Protein AF-A0A7C7YSF6-F1 (afdb_monomer)

Radius of gyration: 18.0 Å; Cα contacts (8 Å, |Δi|>4): 82; chains: 1; bounding box: 66×31×37 Å

Sequence (83 aa):
EEGHLFGSVTVENISEQLAGEGIDLDPKWIELEKPIKELGIYNLNVSILSEVTSVIKVWVVKADDDDEGAVDSDEAASPSETD

Nearest PDB structures (foldseek):
  4v42-assembly1_BK  TM=8.817E-01  e=1.097E-04  Thermus thermophilus
  5d8b-assembly2_BB  TM=8.386E-01  e=8.568E-05  Thermus thermophilus HB27
  6i7v-assembly1_DH  TM=8.586E-01  e=6.588E-04  Escherichia coli
  4v8a-assembly2_BI  TM=8.536E-01  e=6.588E-04  Thermus thermophilus HB8
  6i7v-assembly1_CH  TM=8.508E-01  e=7.455E-04  Escherichia coli

Mean predicted aligned error: 11.95 Å

Solvent-accessible surface area (backbone atoms only — not comparable to full-atom values): 5631 Å² total; per-residue (Å²): 137,83,85,60,54,95,56,66,53,41,57,62,62,52,30,53,53,36,40,73,75,71,43,86,51,61,54,87,31,49,56,70,95,63,70,43,49,66,77,46,80,45,80,33,46,32,47,58,63,103,85,40,76,46,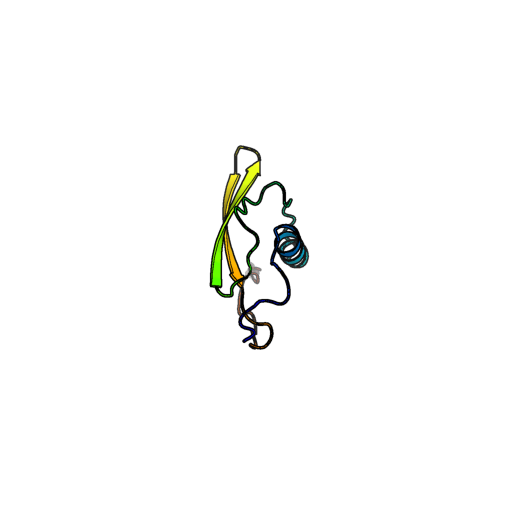76,49,77,48,74,44,75,69,97,84,64,91,74,84,83,75,87,86,91,85,90,86,73,84,80,80,80,90,133

pLDDT: mean 74.61, std 15.76, range [44.97, 90.0]

Structure (mmCIF, N/CA/C/O backbone):
data_AF-A0A7C7YSF6-F1
#
_entry.id   AF-A0A7C7YSF6-F1
#
loop_
_atom_site.group_PDB
_atom_site.id
_atom_site.type_symbol
_atom_site.label_atom_id
_atom_site.label_alt_id
_atom_site.label_comp_id
_atom_site.label_asym_id
_atom_site.label_entity_id
_atom_site.label_seq_id
_atom_site.pdbx_PDB_ins_code
_atom_site.Cartn_x
_atom_site.Cartn_y
_atom_site.Cartn_z
_atom_site.occupancy
_atom_site.B_iso_or_equiv
_atom_site.auth_seq_id
_atom_site.auth_comp_id
_atom_site.auth_asym_id
_atom_site.auth_atom_id
_atom_site.pdbx_PDB_model_num
ATOM 1 N N . GLU A 1 1 ? 25.297 1.073 -14.258 1.00 44.97 1 GLU A N 1
ATOM 2 C CA . GLU A 1 1 ? 24.464 1.660 -13.184 1.00 44.97 1 GLU A CA 1
ATOM 3 C C . GLU A 1 1 ? 23.062 1.855 -13.759 1.00 44.97 1 GLU A C 1
ATOM 5 O O . GLU A 1 1 ? 22.938 1.664 -14.956 1.00 44.97 1 GLU A O 1
ATOM 10 N N . GLU A 1 2 ? 22.033 2.153 -12.964 1.00 46.31 2 GLU A N 1
ATOM 11 C CA . GLU A 1 2 ? 20.620 2.312 -13.406 1.00 46.31 2 GLU A CA 1
ATOM 12 C C . GLU A 1 2 ? 19.760 1.033 -13.378 1.00 46.31 2 GLU A C 1
ATOM 14 O O . GLU A 1 2 ? 19.008 0.715 -14.290 1.00 46.31 2 GLU A O 1
ATOM 19 N N . GLY A 1 3 ? 19.819 0.319 -12.251 1.00 47.16 3 GLY A N 1
ATOM 20 C CA . GLY A 1 3 ? 18.727 -0.548 -11.781 1.00 47.16 3 GLY A CA 1
ATOM 21 C C . GLY A 1 3 ? 17.748 0.192 -10.858 1.00 47.16 3 GLY A C 1
ATOM 22 O O . GLY A 1 3 ? 17.094 -0.433 -10.032 1.00 47.16 3 GLY A O 1
ATOM 23 N N . HIS A 1 4 ? 17.706 1.526 -10.928 1.00 48.25 4 HIS A N 1
ATOM 24 C CA . HIS A 1 4 ? 16.824 2.349 -10.109 1.00 48.25 4 HIS A CA 1
ATOM 25 C C . HIS A 1 4 ? 15.572 2.676 -10.915 1.00 48.25 4 HIS A C 1
ATOM 27 O O . HIS A 1 4 ? 15.668 3.255 -11.997 1.00 48.25 4 HIS A O 1
ATOM 33 N N . LEU A 1 5 ? 14.400 2.323 -10.387 1.00 54.03 5 LEU A N 1
ATOM 34 C CA . LEU A 1 5 ? 13.140 2.866 -10.878 1.00 54.03 5 LEU A CA 1
ATOM 35 C C . LEU A 1 5 ? 13.264 4.403 -10.829 1.00 54.03 5 LEU A C 1
ATOM 37 O O . LEU A 1 5 ? 13.559 4.965 -9.774 1.00 54.03 5 LEU A O 1
ATOM 41 N N . PHE A 1 6 ? 13.081 5.095 -11.958 1.00 57.03 6 PHE A N 1
ATOM 42 C CA . PHE A 1 6 ? 13.164 6.566 -12.024 1.00 57.03 6 PHE A CA 1
ATOM 43 C C . PHE A 1 6 ? 11.999 7.276 -11.297 1.00 57.03 6 PHE A C 1
ATOM 45 O O . PHE A 1 6 ? 11.923 8.502 -11.288 1.00 57.03 6 PHE A O 1
ATOM 52 N N . GLY A 1 7 ? 11.125 6.516 -10.636 1.00 65.44 7 GLY A N 1
ATOM 53 C CA . GLY A 1 7 ? 10.096 6.993 -9.723 1.00 65.44 7 GLY A CA 1
ATOM 54 C C . GLY A 1 7 ? 9.968 6.039 -8.539 1.00 65.44 7 GLY A C 1
ATOM 55 O O . GLY A 1 7 ? 10.321 4.871 -8.627 1.00 65.44 7 GLY A O 1
ATOM 56 N N . SER A 1 8 ? 9.496 6.524 -7.400 1.00 75.88 8 SER A N 1
ATOM 57 C CA . SER A 1 8 ? 9.055 5.652 -6.310 1.00 75.88 8 SER A CA 1
ATOM 58 C C . SER A 1 8 ? 7.583 5.325 -6.508 1.00 75.88 8 SER A C 1
ATOM 60 O O . SER A 1 8 ? 6.792 6.255 -6.649 1.00 75.88 8 SER A O 1
ATOM 62 N N . VAL A 1 9 ? 7.202 4.051 -6.450 1.00 83.75 9 VAL A N 1
ATOM 63 C CA . VAL A 1 9 ? 5.783 3.689 -6.378 1.00 83.75 9 VAL A CA 1
ATOM 64 C C . VAL A 1 9 ? 5.314 3.969 -4.952 1.00 83.75 9 VAL A C 1
ATOM 66 O O . VAL A 1 9 ? 5.796 3.377 -3.978 1.00 83.75 9 VAL A O 1
ATOM 69 N N . THR A 1 10 ? 4.428 4.951 -4.835 1.00 87.69 10 THR A N 1
ATOM 70 C CA . THR A 1 10 ? 3.787 5.369 -3.589 1.00 87.69 10 THR A CA 1
ATOM 71 C C . THR A 1 10 ? 2.357 4.851 -3.533 1.00 87.69 10 THR A C 1
ATOM 73 O O . THR A 1 10 ? 1.813 4.341 -4.512 1.00 87.69 10 THR A O 1
ATOM 76 N N . VAL A 1 11 ? 1.738 5.006 -2.365 1.00 89.00 11 VAL A N 1
ATOM 77 C CA . VAL A 1 11 ? 0.340 4.635 -2.134 1.00 89.00 11 VAL A CA 1
ATOM 78 C C . VAL A 1 11 ? -0.608 5.348 -3.100 1.00 89.00 11 VAL A C 1
ATOM 80 O O . VAL A 1 11 ? -1.535 4.723 -3.601 1.00 89.00 11 VAL A O 1
ATOM 83 N N . GLU A 1 12 ? -0.336 6.622 -3.405 1.00 87.38 12 GLU A N 1
ATOM 84 C CA . GLU A 1 12 ? -1.108 7.410 -4.376 1.00 87.38 12 GLU A CA 1
ATOM 85 C C . GLU A 1 12 ? -1.114 6.735 -5.750 1.00 87.38 12 GLU A C 1
ATOM 87 O O . GLU A 1 12 ? -2.182 6.446 -6.280 1.00 87.38 12 GLU A O 1
ATOM 92 N N . ASN A 1 13 ? 0.059 6.348 -6.260 1.00 86.38 13 ASN A N 1
ATOM 93 C CA . ASN A 1 13 ? 0.175 5.696 -7.564 1.00 86.38 13 ASN A CA 1
ATOM 94 C C . ASN A 1 13 ? -0.571 4.348 -7.621 1.00 86.38 13 ASN A C 1
ATOM 96 O O . ASN A 1 13 ? -1.067 3.959 -8.676 1.00 86.38 13 ASN A O 1
ATOM 100 N N . ILE A 1 14 ? -0.625 3.619 -6.503 1.00 86.75 14 ILE A N 1
ATOM 101 C CA . ILE A 1 14 ? -1.368 2.356 -6.393 1.00 86.75 14 ILE A CA 1
ATOM 102 C C . ILE A 1 14 ? -2.875 2.638 -6.389 1.00 86.75 14 ILE A C 1
ATOM 104 O O . ILE A 1 14 ? -3.614 1.998 -7.131 1.00 86.75 14 ILE A O 1
ATOM 108 N N . SER A 1 15 ? -3.326 3.621 -5.600 1.00 87.94 15 SER A N 1
ATOM 109 C CA . SER A 1 15 ? -4.739 4.014 -5.554 1.00 87.94 15 SER A CA 1
ATOM 110 C C . SER A 1 15 ? -5.246 4.548 -6.893 1.00 87.94 15 SER A C 1
ATOM 112 O O . SER A 1 15 ? -6.353 4.213 -7.290 1.00 87.94 15 SER A O 1
ATOM 114 N N . GLU A 1 16 ? -4.432 5.315 -7.625 1.00 87.56 16 GLU A N 1
ATOM 115 C CA . GLU A 1 16 ? -4.797 5.842 -8.944 1.00 87.56 16 GLU A CA 1
ATOM 116 C C . GLU A 1 16 ? -4.938 4.729 -9.991 1.00 87.56 16 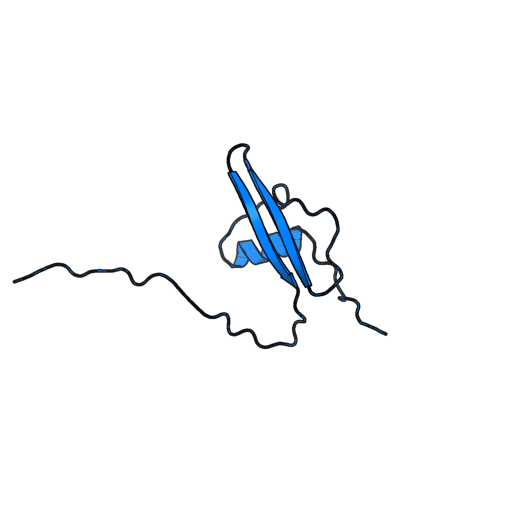GLU A C 1
ATOM 118 O O . GLU A 1 16 ? -5.877 4.763 -10.785 1.00 87.56 16 GLU A O 1
ATOM 123 N N . GLN A 1 17 ? -4.052 3.721 -9.981 1.00 85.44 17 GLN A N 1
ATOM 124 C CA . GLN A 1 17 ? -4.198 2.546 -10.852 1.00 85.44 17 GLN A CA 1
ATOM 125 C C . GLN A 1 17 ? -5.481 1.776 -10.547 1.00 85.44 17 GLN A C 1
ATOM 127 O O . GLN A 1 17 ? -6.260 1.511 -11.458 1.00 85.44 17 GLN A O 1
ATOM 132 N N . LEU A 1 18 ? -5.726 1.481 -9.268 1.00 85.56 18 LEU A N 1
ATOM 133 C CA . LEU A 1 18 ? -6.926 0.772 -8.822 1.00 85.56 18 LEU A CA 1
ATOM 134 C C . LEU A 1 18 ? -8.201 1.546 -9.181 1.00 85.56 18 LEU A C 1
ATOM 136 O O . LEU A 1 18 ? -9.160 0.956 -9.677 1.00 85.56 18 LEU A O 1
ATOM 140 N N . ALA A 1 19 ? -8.193 2.872 -9.020 1.00 87.19 19 ALA A N 1
ATOM 141 C CA . ALA A 1 19 ? -9.301 3.730 -9.424 1.00 87.19 19 ALA A CA 1
ATOM 142 C C . ALA A 1 19 ? -9.550 3.673 -10.942 1.00 87.19 19 ALA A C 1
ATOM 144 O O . ALA A 1 19 ? -10.703 3.697 -11.375 1.00 87.19 19 ALA A O 1
ATOM 145 N N . GLY A 1 20 ? -8.491 3.539 -11.749 1.00 83.56 20 GLY A N 1
ATOM 146 C CA . GLY A 1 20 ? -8.582 3.306 -13.193 1.00 83.56 20 GLY A CA 1
ATOM 147 C C . GLY A 1 20 ? -9.266 1.985 -13.563 1.00 83.56 20 GLY A C 1
ATOM 148 O O . GLY A 1 20 ? -9.967 1.926 -14.571 1.00 83.56 20 GLY A O 1
ATOM 149 N N . GLU A 1 21 ? -9.132 0.958 -12.725 1.00 83.12 21 GLU A N 1
ATOM 150 C CA . GLU A 1 21 ? -9.825 -0.333 -12.858 1.00 83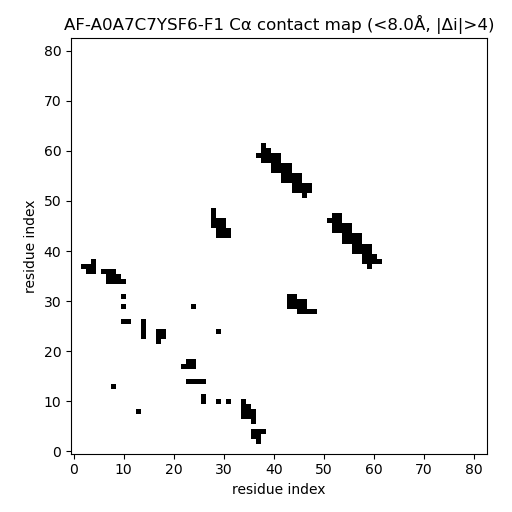.12 21 GLU A CA 1
ATOM 151 C C . GLU A 1 21 ? -11.247 -0.325 -12.257 1.00 83.12 21 GLU A C 1
ATOM 153 O O . GLU A 1 21 ? -11.957 -1.328 -12.302 1.00 83.12 21 GLU A O 1
ATOM 158 N N . GLY A 1 22 ? -11.695 0.811 -11.709 1.00 84.88 22 GLY A N 1
ATOM 159 C CA . GLY A 1 22 ? -13.008 0.962 -11.073 1.00 84.88 22 GLY A CA 1
ATOM 160 C C . GLY A 1 22 ? -13.042 0.582 -9.588 1.00 84.88 22 GLY A C 1
ATOM 161 O O . GLY A 1 22 ? -14.123 0.473 -9.009 1.00 84.88 22 GLY A O 1
ATOM 162 N N . ILE A 1 23 ? -11.879 0.396 -8.960 1.00 82.94 23 ILE A N 1
ATOM 163 C CA . ILE A 1 23 ? -11.729 0.075 -7.539 1.00 82.94 23 ILE A CA 1
ATOM 164 C C . ILE A 1 23 ? -11.311 1.345 -6.782 1.00 82.94 23 ILE A C 1
ATOM 166 O O . ILE A 1 23 ? -10.141 1.720 -6.762 1.00 82.94 23 ILE A O 1
ATOM 170 N N . ASP A 1 24 ? -12.268 2.006 -6.127 1.00 83.69 24 ASP A N 1
ATOM 171 C CA . ASP A 1 24 ? -12.002 3.205 -5.320 1.00 83.69 24 ASP A CA 1
ATOM 172 C C . ASP A 1 24 ? -11.437 2.810 -3.943 1.00 83.69 24 ASP A C 1
ATOM 174 O O . ASP A 1 24 ? -12.154 2.326 -3.062 1.00 83.69 24 ASP A O 1
ATOM 178 N N . LEU A 1 25 ? -10.120 2.954 -3.776 1.00 85.00 25 LEU A N 1
ATOM 179 C CA . LEU A 1 25 ? -9.411 2.656 -2.531 1.00 85.00 25 LEU A CA 1
ATOM 180 C C . LEU A 1 25 ? -8.688 3.895 -2.006 1.00 85.00 25 LEU A C 1
ATOM 182 O O . LEU A 1 25 ? -7.766 4.411 -2.637 1.00 85.00 25 LEU A O 1
ATOM 186 N N . ASP A 1 26 ? -9.065 4.334 -0.802 1.00 86.69 26 ASP A N 1
ATOM 187 C CA . ASP A 1 26 ? -8.414 5.456 -0.129 1.00 86.69 26 ASP A CA 1
ATOM 188 C C . ASP A 1 26 ? -6.959 5.082 0.226 1.00 86.69 26 ASP A C 1
ATOM 190 O O . ASP A 1 26 ? -6.724 4.059 0.882 1.00 86.69 26 ASP A O 1
ATOM 194 N N . PRO A 1 27 ? -5.963 5.937 -0.067 1.00 86.00 27 PRO A N 1
ATOM 195 C CA . PRO A 1 27 ? -4.569 5.683 0.303 1.00 86.00 27 PRO A CA 1
ATOM 196 C C . PRO A 1 27 ? -4.356 5.605 1.824 1.00 86.00 27 PRO A C 1
ATOM 198 O O . PRO A 1 27 ? -3.318 5.147 2.285 1.00 86.00 27 PRO A O 1
ATOM 201 N N . LYS A 1 28 ? -5.341 6.027 2.629 1.00 86.88 28 LYS A N 1
ATOM 202 C CA . LYS A 1 28 ? -5.331 5.877 4.093 1.00 86.88 28 LYS A CA 1
ATOM 203 C C . LYS A 1 28 ? -5.570 4.443 4.556 1.00 86.88 28 LYS A C 1
ATOM 205 O O . LYS A 1 28 ? -5.252 4.124 5.698 1.00 86.88 28 LYS A O 1
ATOM 210 N N . TRP A 1 29 ? -6.195 3.619 3.720 1.00 88.12 29 TRP A N 1
ATOM 211 C CA . TRP A 1 29 ? -6.509 2.230 4.044 1.00 88.12 29 TRP A CA 1
ATOM 212 C C . TRP A 1 29 ? -5.376 1.282 3.675 1.00 88.12 29 TRP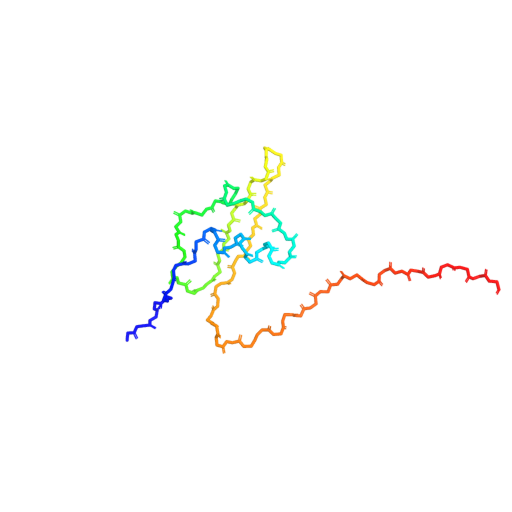 A C 1
ATOM 214 O O . TRP A 1 29 ? -5.322 0.180 4.210 1.00 88.12 29 TRP A O 1
ATOM 224 N N . ILE A 1 30 ? -4.478 1.701 2.782 1.00 88.50 30 ILE A N 1
ATOM 225 C CA . ILE A 1 30 ? -3.351 0.900 2.316 1.00 88.50 30 ILE A CA 1
ATOM 226 C C . ILE A 1 30 ? -2.170 1.097 3.274 1.00 88.50 30 ILE A C 1
ATOM 228 O O . ILE A 1 30 ? -1.616 2.189 3.401 1.00 88.50 30 ILE A O 1
ATOM 232 N N . GLU A 1 31 ? -1.748 0.018 3.922 1.00 88.19 31 GLU A N 1
ATOM 233 C CA . GLU A 1 31 ? -0.534 -0.011 4.730 1.00 88.19 31 GLU A CA 1
ATOM 234 C C . GLU A 1 31 ? 0.684 -0.251 3.836 1.00 88.19 31 GLU A C 1
ATOM 236 O O . GLU A 1 31 ? 0.958 -1.367 3.390 1.00 88.19 31 GLU A O 1
ATOM 241 N N . LEU A 1 32 ? 1.435 0.823 3.592 1.00 87.19 32 LEU A N 1
ATOM 242 C CA . LEU A 1 32 ? 2.719 0.787 2.901 1.00 87.19 32 LEU A CA 1
ATOM 243 C C . LEU A 1 32 ? 3.824 1.274 3.843 1.00 87.19 32 LEU A C 1
ATOM 245 O O . LEU A 1 32 ? 3.941 2.467 4.114 1.00 87.19 32 LEU A O 1
ATOM 249 N N . GLU A 1 33 ? 4.668 0.358 4.320 1.00 82.88 33 GLU A N 1
ATOM 250 C CA . GLU A 1 33 ? 5.759 0.707 5.243 1.00 82.88 33 GLU A CA 1
ATOM 251 C C . GLU A 1 33 ? 6.833 1.580 4.585 1.00 82.88 33 GLU A C 1
ATOM 253 O O . GLU A 1 33 ? 7.437 2.443 5.229 1.00 82.88 33 GLU A O 1
ATOM 258 N N . LYS A 1 34 ? 7.123 1.328 3.303 1.00 83.56 34 LYS A N 1
ATOM 259 C CA . LYS A 1 34 ? 8.168 2.026 2.550 1.00 83.56 34 LYS A CA 1
ATOM 260 C C . LYS A 1 34 ? 7.759 2.196 1.089 1.00 83.56 34 LYS A C 1
ATOM 262 O O . LYS A 1 34 ? 7.215 1.258 0.512 1.00 83.56 34 LYS A O 1
ATOM 267 N N . PRO A 1 35 ? 8.074 3.347 0.466 1.00 83.75 35 PRO A N 1
ATOM 268 C CA . PRO A 1 35 ? 7.887 3.521 -0.968 1.00 83.75 35 PRO A CA 1
ATOM 269 C C . PRO A 1 35 ? 8.694 2.473 -1.736 1.00 83.75 35 PRO A C 1
ATOM 271 O O . PRO A 1 35 ? 9.871 2.243 -1.431 1.00 83.75 35 PRO A O 1
ATOM 274 N N . ILE A 1 36 ? 8.070 1.863 -2.739 1.00 85.19 36 ILE A N 1
ATOM 275 C CA . ILE A 1 36 ? 8.683 0.803 -3.535 1.00 85.19 36 ILE A CA 1
ATOM 276 C C . ILE A 1 36 ? 9.606 1.446 -4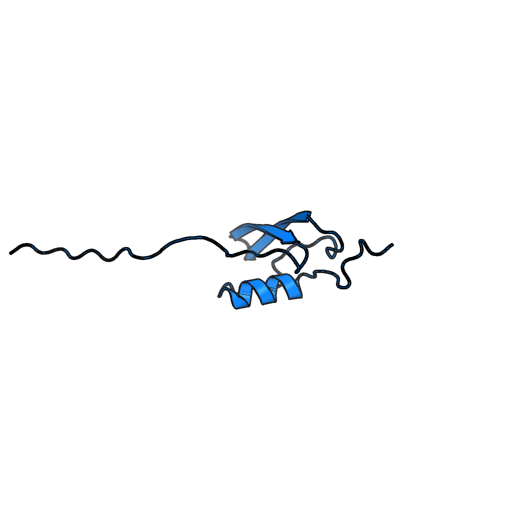.572 1.00 85.19 36 ILE A C 1
ATOM 278 O O . ILE A 1 36 ? 9.210 2.346 -5.313 1.00 85.19 36 ILE A O 1
ATOM 282 N N . LYS A 1 37 ? 10.865 1.005 -4.598 1.00 82.44 37 LYS A N 1
ATOM 283 C CA . LYS A 1 37 ? 11.914 1.527 -5.495 1.00 82.44 37 LYS A CA 1
ATOM 284 C C . LYS A 1 37 ? 12.584 0.437 -6.329 1.00 82.44 37 LYS A C 1
ATOM 286 O O . LYS A 1 37 ? 13.473 0.734 -7.123 1.00 82.44 37 LYS A O 1
ATOM 291 N N . GLU A 1 38 ? 12.183 -0.808 -6.112 1.00 81.50 38 GLU A N 1
ATOM 292 C CA . GLU A 1 38 ? 12.750 -1.996 -6.732 1.00 81.50 38 GLU A CA 1
ATOM 293 C C . GLU A 1 38 ? 11.636 -2.753 -7.458 1.00 81.50 38 GLU A C 1
ATOM 295 O O . GLU A 1 38 ? 10.462 -2.662 -7.095 1.00 81.50 38 GLU A O 1
ATOM 300 N N . LEU A 1 39 ? 12.014 -3.471 -8.513 1.00 84.69 39 LEU A N 1
ATOM 301 C CA . LEU A 1 39 ? 11.110 -4.354 -9.241 1.00 84.69 39 LEU A CA 1
ATOM 302 C C . LEU A 1 39 ? 10.887 -5.621 -8.413 1.00 84.69 39 LEU A C 1
ATOM 304 O O . LEU A 1 39 ? 11.840 -6.182 -7.867 1.00 84.69 39 LEU A O 1
ATOM 308 N N . GLY A 1 40 ? 9.645 -6.083 -8.324 1.00 85.75 40 GLY A N 1
ATOM 309 C CA . GLY A 1 40 ? 9.312 -7.238 -7.501 1.00 85.75 40 GLY A CA 1
ATOM 310 C C . GLY A 1 40 ? 7.836 -7.348 -7.155 1.00 85.75 40 GLY A C 1
ATOM 311 O O . GLY A 1 40 ? 6.993 -6.614 -7.667 1.00 85.75 40 GLY A O 1
ATOM 312 N N . ILE A 1 41 ? 7.538 -8.296 -6.271 1.00 88.56 41 ILE A N 1
ATOM 313 C CA . ILE A 1 41 ? 6.184 -8.586 -5.802 1.00 88.56 41 ILE A CA 1
ATOM 314 C C . ILE A 1 41 ? 6.064 -8.107 -4.358 1.00 88.56 41 ILE A C 1
ATOM 316 O O . ILE A 1 41 ? 6.832 -8.536 -3.494 1.00 88.56 41 ILE A O 1
ATOM 320 N N . TYR A 1 42 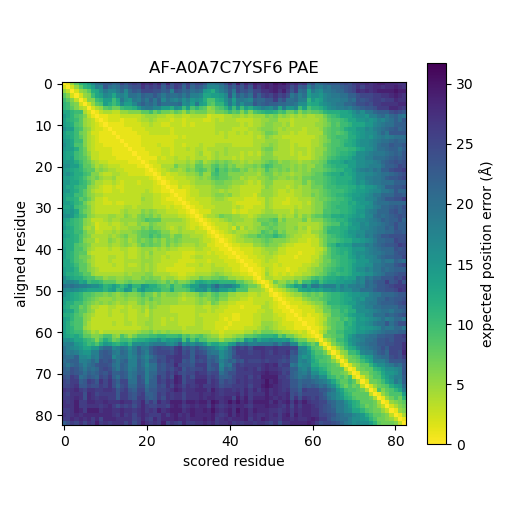? 5.074 -7.261 -4.095 1.00 88.50 42 TYR A N 1
ATOM 321 C CA . TYR A 1 42 ? 4.815 -6.666 -2.790 1.00 88.50 42 TYR A CA 1
ATOM 322 C C . TYR A 1 42 ? 3.408 -7.031 -2.329 1.00 88.50 42 TYR A C 1
ATOM 324 O O . TYR A 1 42 ? 2.443 -6.858 -3.0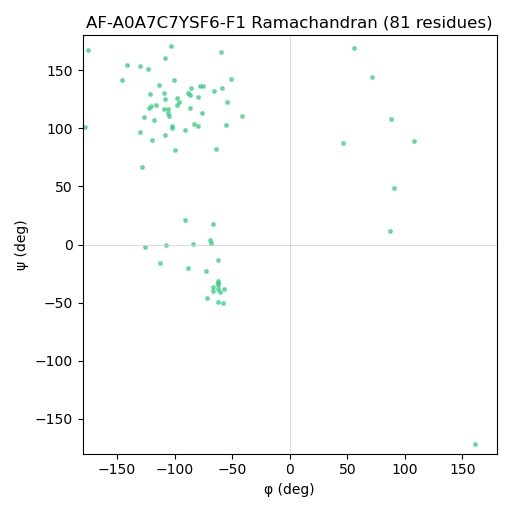64 1.00 88.50 42 TYR A O 1
ATOM 332 N N . ASN A 1 43 ? 3.283 -7.537 -1.104 1.00 89.94 43 ASN A N 1
ATOM 333 C CA . ASN A 1 43 ? 1.981 -7.776 -0.488 1.00 89.94 43 ASN A CA 1
ATOM 334 C C . ASN A 1 43 ? 1.676 -6.594 0.431 1.00 89.94 43 ASN A C 1
ATOM 336 O O . ASN A 1 43 ? 2.451 -6.332 1.350 1.00 89.94 43 ASN A O 1
ATOM 340 N N . LEU A 1 44 ? 0.578 -5.892 0.169 1.00 88.69 44 LEU A N 1
ATOM 341 C CA . LEU A 1 44 ? 0.129 -4.752 0.959 1.00 88.69 44 LEU A CA 1
ATOM 342 C C . LEU A 1 44 ? -1.178 -5.100 1.657 1.00 88.69 44 LEU A C 1
ATOM 344 O O . LEU A 1 44 ? -2.081 -5.688 1.060 1.00 88.69 44 LEU A O 1
ATOM 348 N N . ASN A 1 45 ? -1.280 -4.720 2.922 1.00 90.00 45 ASN A N 1
ATOM 349 C CA . ASN A 1 45 ? -2.508 -4.860 3.686 1.00 90.00 45 ASN A CA 1
ATOM 350 C C . ASN A 1 45 ? -3.397 -3.641 3.437 1.00 90.00 45 ASN A C 1
ATOM 352 O O . ASN A 1 45 ? -2.931 -2.505 3.454 1.00 90.00 45 ASN A O 1
ATOM 356 N N . VAL A 1 46 ? -4.679 -3.888 3.197 1.00 89.31 46 VAL A N 1
ATOM 357 C CA . VAL A 1 46 ? -5.700 -2.866 2.993 1.00 89.31 46 VAL A CA 1
ATOM 358 C C . VAL A 1 46 ? -6.792 -3.069 4.030 1.00 89.31 46 VAL A C 1
ATOM 360 O O . VAL A 1 46 ? -7.446 -4.111 4.064 1.00 89.31 46 VAL A O 1
ATOM 363 N N . SER A 1 47 ? -6.980 -2.073 4.883 1.00 87.56 47 SER A N 1
ATOM 364 C CA . SER A 1 47 ? -7.956 -2.095 5.971 1.00 87.56 47 SER A CA 1
ATOM 365 C C . SER A 1 47 ? -9.106 -1.146 5.644 1.00 87.56 47 SER A C 1
ATOM 367 O O . SER A 1 47 ? -9.034 0.056 5.900 1.00 87.56 47 SER A O 1
ATOM 369 N N . ILE A 1 48 ? -10.166 -1.692 5.050 1.00 84.25 48 ILE A N 1
ATOM 370 C CA . ILE A 1 48 ? -11.365 -0.964 4.630 1.00 84.25 48 ILE A CA 1
ATOM 371 C C . ILE A 1 48 ? -12.360 -0.984 5.786 1.00 84.25 48 ILE A C 1
ATOM 373 O O . ILE A 1 48 ? -13.087 -1.957 5.981 1.00 84.25 48 ILE A O 1
ATOM 377 N N . LEU A 1 49 ? -12.405 0.109 6.552 1.00 77.44 49 LEU A N 1
ATOM 378 C CA . LEU A 1 49 ? -13.217 0.208 7.774 1.00 77.44 49 LEU A CA 1
ATOM 379 C C . LEU A 1 49 ? -12.882 -0.925 8.777 1.00 77.44 49 LEU A C 1
ATOM 381 O O . LEU A 1 49 ? -12.140 -1.861 8.498 1.00 77.44 49 LEU A O 1
ATOM 385 N N . SER A 1 50 ? -13.370 -0.845 10.013 1.00 76.19 50 SER A N 1
ATOM 386 C CA . SER A 1 50 ? -12.944 -1.787 11.067 1.00 76.19 50 SER A CA 1
ATOM 387 C C . SER A 1 50 ? -13.412 -3.240 10.883 1.00 76.19 50 SER A C 1
ATOM 389 O O . SER A 1 50 ? -13.108 -4.074 11.731 1.00 76.19 50 SER A O 1
ATOM 391 N N . GLU A 1 51 ? -14.129 -3.560 9.805 1.00 77.75 51 GLU A N 1
ATOM 392 C CA . GLU A 1 51 ? -14.696 -4.892 9.566 1.00 77.75 51 GLU A CA 1
ATOM 393 C C . GLU A 1 51 ? -14.076 -5.636 8.377 1.00 77.75 51 GLU A C 1
ATOM 395 O O . GLU A 1 51 ? -14.235 -6.853 8.295 1.00 77.75 51 GLU A O 1
ATOM 400 N N . VAL A 1 52 ? -13.346 -4.962 7.477 1.00 84.31 52 VAL A N 1
ATOM 401 C CA . VAL A 1 52 ? -12.815 -5.600 6.263 1.00 84.31 52 VAL A CA 1
ATOM 402 C C . VAL A 1 52 ? -11.314 -5.368 6.149 1.00 84.31 52 VAL A C 1
ATOM 404 O O . VAL A 1 52 ? -10.847 -4.271 5.858 1.00 84.31 52 VAL A O 1
ATOM 407 N N . THR A 1 53 ? -10.541 -6.434 6.335 1.00 86.31 53 THR A N 1
ATOM 408 C CA . THR A 1 53 ? -9.111 -6.463 6.015 1.00 86.31 53 THR A CA 1
ATOM 409 C C . THR A 1 53 ? -8.880 -7.344 4.795 1.00 86.31 53 THR A C 1
ATOM 411 O O . THR A 1 53 ? -9.387 -8.459 4.697 1.00 86.31 53 THR A O 1
ATOM 414 N N . SER A 1 54 ? -8.140 -6.819 3.828 1.00 88.62 54 SER A N 1
ATOM 415 C CA . SER A 1 54 ? -7.780 -7.490 2.582 1.00 88.62 54 SER A CA 1
ATOM 416 C C . SER A 1 54 ? -6.281 -7.371 2.348 1.00 88.62 54 SER A C 1
ATOM 418 O O . SER A 1 54 ? -5.637 -6.447 2.834 1.00 88.62 54 SER A O 1
ATOM 420 N N . VAL A 1 55 ? -5.707 -8.319 1.615 1.00 89.38 55 VAL A N 1
ATOM 421 C CA . VAL A 1 55 ? -4.299 -8.268 1.211 1.00 89.38 55 VAL A CA 1
ATOM 422 C C . VAL A 1 55 ? -4.266 -8.176 -0.303 1.00 89.38 55 VAL A C 1
ATOM 424 O O . VAL A 1 55 ? -4.769 -9.070 -0.980 1.00 89.38 55 VAL A O 1
ATOM 427 N N . ILE A 1 56 ? -3.678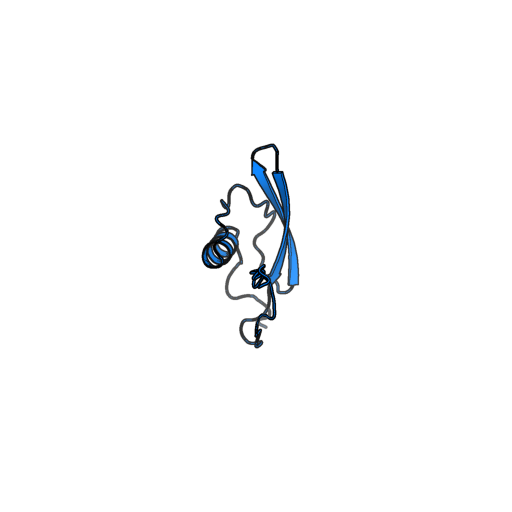 -7.104 -0.825 1.00 87.75 56 ILE A N 1
ATOM 428 C CA . ILE A 1 56 ? -3.470 -6.917 -2.260 1.00 87.75 56 ILE A CA 1
ATOM 429 C C . ILE A 1 56 ? -2.028 -7.269 -2.613 1.00 87.75 56 ILE A C 1
ATOM 431 O O . ILE A 1 56 ? -1.095 -6.985 -1.859 1.00 87.75 56 ILE A O 1
ATOM 435 N N . LYS A 1 57 ? -1.837 -7.904 -3.768 1.00 88.12 57 LYS A N 1
ATOM 436 C CA . LYS A 1 57 ? -0.513 -8.235 -4.291 1.00 88.12 57 LYS A CA 1
ATOM 437 C C . LYS A 1 57 ? -0.196 -7.297 -5.449 1.00 88.12 57 LYS A C 1
ATOM 439 O O . LYS A 1 57 ? -0.825 -7.383 -6.496 1.00 88.12 57 LYS A O 1
ATOM 444 N N . VAL A 1 58 ? 0.788 -6.432 -5.254 1.00 86.19 58 VAL A N 1
ATOM 445 C CA . VAL A 1 58 ? 1.253 -5.458 -6.242 1.00 86.19 58 VAL A CA 1
ATOM 446 C C . VAL A 1 58 ? 2.488 -6.009 -6.941 1.00 86.19 58 VAL A C 1
ATOM 448 O O . VAL A 1 58 ? 3.464 -6.395 -6.292 1.00 86.19 58 VAL A O 1
ATOM 451 N N . TRP A 1 59 ? 2.445 -6.041 -8.268 1.00 86.69 59 TRP A N 1
ATOM 452 C CA . TRP A 1 59 ? 3.544 -6.489 -9.114 1.00 86.69 59 TRP A CA 1
ATOM 453 C C . TRP A 1 59 ? 4.176 -5.269 -9.763 1.00 86.69 59 TRP A C 1
ATOM 455 O O . TRP A 1 59 ? 3.529 -4.552 -10.520 1.00 86.69 59 TRP A O 1
ATOM 465 N N . VAL A 1 60 ? 5.440 -5.013 -9.447 1.00 84.44 60 VAL A N 1
ATOM 466 C CA . VAL A 1 60 ? 6.188 -3.900 -10.027 1.00 84.44 60 VAL A CA 1
ATOM 467 C C . VAL A 1 60 ? 7.106 -4.459 -11.100 1.00 84.44 60 VAL A C 1
ATOM 469 O O . VAL A 1 60 ? 8.152 -5.040 -10.799 1.00 84.44 60 VAL A O 1
ATOM 472 N N . VAL A 1 61 ? 6.683 -4.293 -12.352 1.00 84.31 61 VAL A N 1
ATOM 473 C CA . VAL A 1 61 ? 7.410 -4.709 -13.556 1.00 84.31 61 VAL A CA 1
ATOM 474 C C . VAL A 1 61 ? 7.964 -3.495 -14.299 1.00 84.31 61 VAL A C 1
ATOM 476 O O . VAL A 1 61 ? 7.555 -2.354 -14.077 1.00 84.31 61 VAL A O 1
ATOM 479 N N . LYS A 1 62 ? 8.957 -3.725 -15.158 1.00 79.00 62 LYS A N 1
ATOM 480 C CA . LYS A 1 62 ? 9.520 -2.677 -16.011 1.00 79.00 62 LYS A CA 1
ATOM 481 C C . LYS A 1 62 ? 8.560 -2.447 -17.180 1.00 79.00 62 LYS A C 1
ATOM 483 O O . LYS A 1 62 ? 8.097 -3.412 -17.769 1.00 79.00 62 LYS A O 1
ATOM 488 N N . ALA A 1 63 ? 8.296 -1.188 -17.523 1.00 69.38 63 ALA A N 1
ATOM 489 C CA . ALA A 1 63 ? 7.336 -0.782 -18.560 1.00 69.38 63 ALA A CA 1
ATOM 490 C C . ALA A 1 63 ? 7.723 -1.171 -20.011 1.00 69.38 63 ALA A C 1
ATOM 492 O O . ALA A 1 63 ? 7.210 -0.582 -20.955 1.00 69.38 63 ALA A O 1
ATOM 493 N N . ASP A 1 64 ? 8.648 -2.118 -20.183 1.00 63.50 64 ASP A N 1
ATOM 494 C CA . ASP A 1 64 ? 9.143 -2.607 -21.473 1.00 63.50 64 ASP A CA 1
ATOM 495 C C . ASP A 1 64 ? 8.624 -4.024 -21.810 1.00 63.50 64 ASP A C 1
ATOM 497 O O . ASP A 1 64 ? 8.979 -4.539 -22.865 1.00 63.50 64 ASP A O 1
ATOM 501 N N . ASP A 1 65 ? 7.819 -4.660 -20.947 1.00 49.34 65 ASP A N 1
ATOM 502 C CA . ASP A 1 65 ? 7.296 -6.018 -21.174 1.00 49.34 65 ASP A CA 1
ATOM 503 C C . ASP A 1 65 ? 5.787 -5.969 -21.475 1.00 49.34 65 ASP A C 1
ATOM 505 O O . ASP A 1 65 ? 4.995 -5.506 -20.651 1.00 49.34 65 ASP A O 1
ATOM 509 N N . ASP A 1 66 ? 5.425 -6.398 -22.687 1.00 54.31 66 ASP A N 1
ATOM 510 C CA . ASP A 1 66 ? 4.079 -6.738 -23.149 1.00 54.31 66 ASP A CA 1
ATOM 511 C C . ASP A 1 66 ? 3.284 -7.522 -22.083 1.00 54.31 66 ASP A C 1
ATOM 513 O O . ASP A 1 66 ? 3.559 -8.697 -21.853 1.00 54.31 66 ASP A O 1
ATOM 517 N N . ASP A 1 67 ? 2.254 -6.919 -21.478 1.00 53.66 67 ASP A N 1
ATOM 518 C CA . ASP A 1 67 ? 1.236 -7.669 -20.730 1.00 53.66 67 ASP A CA 1
ATOM 519 C C . ASP A 1 67 ? -0.139 -7.431 -21.363 1.00 53.66 67 ASP A C 1
ATOM 521 O O . ASP A 1 67 ? -0.874 -6.486 -21.062 1.00 53.66 67 ASP A O 1
ATOM 525 N N . GLU A 1 68 ? -0.456 -8.311 -22.312 1.00 50.91 68 GLU A N 1
ATOM 526 C CA . GLU A 1 68 ? -1.820 -8.659 -22.689 1.00 50.91 68 GLU A CA 1
ATOM 527 C C . GLU A 1 68 ? -2.486 -9.328 -21.473 1.00 50.91 68 GLU A C 1
ATOM 529 O O . GLU A 1 68 ? -2.510 -10.553 -21.352 1.00 50.91 68 GLU A O 1
ATOM 534 N N . GLY A 1 69 ? -2.985 -8.507 -20.544 1.00 52.38 69 GLY A N 1
ATOM 535 C CA . GLY A 1 69 ? -3.698 -8.942 -19.345 1.00 52.38 69 GLY A CA 1
ATOM 536 C C . GLY A 1 69 ? -4.887 -9.836 -19.699 1.00 52.38 69 GLY A C 1
ATOM 537 O O . GLY A 1 69 ? -5.935 -9.381 -20.161 1.00 52.38 69 GLY A O 1
ATOM 538 N N . ALA A 1 70 ? -4.691 -11.135 -19.510 1.00 47.59 70 ALA A N 1
ATOM 539 C CA . ALA A 1 70 ? -5.635 -12.178 -19.845 1.00 47.59 70 ALA A CA 1
ATOM 540 C C . ALA A 1 70 ? -6.641 -12.424 -18.700 1.00 47.59 70 ALA A C 1
ATOM 542 O O . ALA A 1 70 ? -6.232 -12.770 -17.594 1.00 47.59 70 ALA A O 1
ATOM 543 N N . VAL A 1 71 ? -7.933 -12.410 -19.077 1.00 56.81 71 VAL A N 1
ATOM 544 C CA . VAL A 1 71 ? -9.087 -13.177 -18.528 1.00 56.81 71 VAL A CA 1
ATOM 545 C C . VAL A 1 71 ? -9.587 -12.748 -17.129 1.00 56.81 71 VAL A C 1
ATOM 547 O O . VAL A 1 71 ? -8.795 -12.437 -16.257 1.00 56.81 71 VAL A O 1
ATOM 550 N N . ASP A 1 72 ? -10.868 -12.748 -16.748 1.00 49.53 72 ASP A N 1
ATOM 551 C CA . ASP A 1 72 ? -12.130 -13.324 -17.237 1.00 49.53 72 ASP A CA 1
ATOM 552 C C . ASP A 1 72 ? -13.270 -12.797 -16.323 1.00 49.53 72 ASP A C 1
ATOM 554 O O . ASP A 1 72 ? -12.988 -12.314 -15.227 1.00 49.53 72 ASP A O 1
ATOM 558 N N . SER A 1 73 ? -14.526 -12.999 -16.749 1.00 50.03 73 SER A N 1
ATOM 559 C CA . SER A 1 73 ? -15.783 -13.006 -15.968 1.00 50.03 73 SER A CA 1
ATOM 560 C C . SER A 1 73 ? -16.715 -11.801 -16.160 1.00 50.03 73 SER A C 1
ATOM 562 O O . SER A 1 73 ? -16.676 -10.838 -15.404 1.00 50.03 73 SER A O 1
ATOM 564 N N . ASP A 1 74 ? -17.614 -11.892 -17.147 1.00 48.03 74 ASP A N 1
ATOM 565 C CA . ASP A 1 74 ? -19.038 -12.204 -16.895 1.00 48.03 74 ASP A CA 1
ATOM 566 C C . ASP A 1 74 ? -19.814 -12.293 -18.231 1.00 48.03 74 ASP A C 1
ATOM 568 O O . ASP A 1 74 ? -20.171 -11.286 -18.833 1.00 48.03 74 ASP A O 1
ATOM 572 N N . GLU A 1 75 ? -20.087 -13.510 -18.712 1.00 48.91 75 GLU A N 1
ATOM 573 C CA . GLU A 1 75 ? -21.231 -13.758 -19.605 1.00 48.91 75 GLU A CA 1
ATOM 574 C C . GLU A 1 75 ? -22.048 -14.917 -19.025 1.00 48.91 75 GLU A C 1
ATOM 576 O O . GLU A 1 75 ? -22.116 -16.028 -19.551 1.00 48.91 75 GLU A O 1
ATOM 581 N N . ALA A 1 76 ? -22.648 -14.651 -17.864 1.00 55.19 76 ALA A N 1
ATOM 582 C CA . ALA A 1 76 ? -23.713 -15.457 -17.298 1.00 55.19 76 ALA A CA 1
ATOM 583 C C . ALA A 1 76 ? -25.063 -14.791 -17.602 1.00 55.19 76 ALA A C 1
ATOM 585 O O . ALA A 1 76 ? -25.660 -14.132 -16.756 1.00 55.19 76 ALA A O 1
ATOM 586 N N . ALA A 1 77 ? -25.594 -15.004 -18.806 1.00 50.72 77 ALA A N 1
ATOM 587 C CA . ALA A 1 77 ? -27.006 -14.754 -19.080 1.00 50.72 77 ALA A CA 1
ATOM 588 C C . ALA A 1 77 ? -27.630 -15.969 -19.774 1.00 50.72 77 ALA A C 1
ATOM 590 O O . ALA A 1 77 ? -27.540 -16.156 -20.985 1.00 50.72 77 ALA A O 1
ATOM 591 N N . SER A 1 78 ? -28.271 -16.809 -18.957 1.00 59.06 78 SER A N 1
ATOM 592 C CA . SER A 1 78 ? -29.245 -17.812 -19.399 1.00 59.06 78 SER A CA 1
ATOM 593 C C . SER A 1 78 ? -30.318 -17.183 -20.287 1.00 59.06 78 SER A C 1
ATOM 595 O O . SER A 1 78 ? -30.885 -16.160 -19.903 1.00 59.06 78 SER A O 1
ATOM 597 N N . PRO A 1 79 ? -30.764 -17.893 -21.328 1.00 58.31 79 PRO A N 1
ATOM 598 C CA . PRO A 1 79 ? -32.182 -17.930 -21.622 1.00 58.31 79 PRO A CA 1
ATOM 599 C C . PRO A 1 79 ? -32.759 -19.283 -21.192 1.00 58.31 79 PRO A C 1
ATOM 601 O O . PRO A 1 79 ? -32.471 -20.336 -21.761 1.00 58.31 79 PRO A O 1
ATOM 604 N N . SER A 1 80 ? -33.569 -19.215 -20.137 1.00 55.47 80 SER A N 1
ATOM 605 C CA . SER A 1 80 ? -34.704 -20.115 -19.921 1.00 55.47 80 SER A CA 1
ATOM 606 C C . SER A 1 80 ? -35.716 -20.003 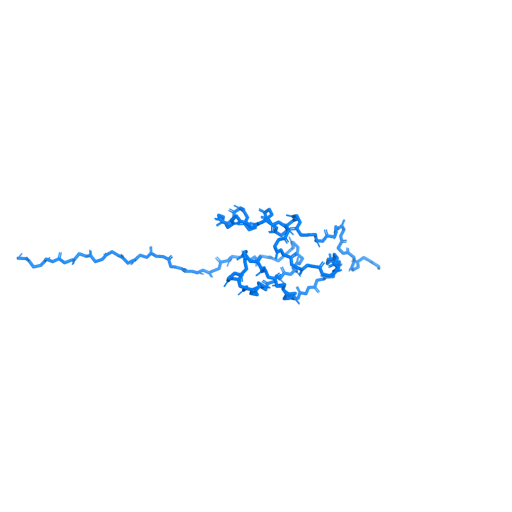-21.077 1.00 55.47 80 SER A C 1
ATOM 608 O O . SER A 1 80 ? -35.705 -19.005 -21.790 1.00 55.47 80 SER A O 1
ATOM 610 N N . GLU A 1 81 ? -36.629 -20.987 -21.140 1.00 56.44 81 GLU A N 1
ATOM 611 C CA . GLU A 1 81 ? -37.790 -21.169 -22.054 1.00 56.44 81 GLU A CA 1
ATOM 612 C C . GLU A 1 81 ? -37.415 -21.901 -23.361 1.00 56.44 81 GLU A C 1
ATOM 614 O O . GLU A 1 81 ? -36.638 -21.392 -24.156 1.00 56.44 81 GLU A O 1
ATOM 619 N N . THR A 1 82 ? -37.783 -23.165 -23.637 1.00 52.25 82 THR A N 1
ATOM 620 C CA . THR A 1 82 ? -39.062 -23.909 -23.508 1.00 52.25 82 THR A CA 1
ATOM 621 C C . THR A 1 82 ? -40.265 -23.138 -24.047 1.00 52.25 82 THR A C 1
ATOM 623 O O . THR A 1 82 ? -40.940 -22.468 -23.276 1.00 52.25 82 THR A O 1
ATOM 626 N N . ASP A 1 83 ? -40.527 -23.283 -25.350 1.00 49.50 83 ASP A N 1
ATOM 627 C CA . ASP A 1 83 ? -41.762 -23.868 -25.917 1.00 49.50 83 ASP A CA 1
ATOM 628 C C . ASP A 1 83 ? -41.504 -24.321 -27.369 1.00 49.50 83 ASP A C 1
ATOM 630 O O . ASP A 1 83 ? -40.992 -23.500 -28.167 1.00 49.50 83 ASP A O 1
#

Secondary structure (DSSP, 8-state):
---S-SS-B-HHHHHHHHHHTT----TTTEE-SS-B-SSEEEEEEEEETTTEEEEEEEEE--TTS------------------

Foldseek 3Di:
DPQWDPDFAALVNVQVVCVVVVHRADSVQWDDPDTHTHFAKDWIWGHDPPPDIDIDIDGGDDPPDDDPPDDDDDDPDDDDDDD